Protein AF-A0A9D5G2I7-F1 (afdb_monomer_lite)

Secondary structure (DSSP, 8-state):
--HHHHHHHHHHHT-SSSSB-HHHHHHHHHHHHSS---HHHHHHHHHHHHHHHHHH-SEEEEEETTTEEEEEEGGGSS-------

Sequence (85 aa):
MSRAESALLACLLHSKSPVVTRARLRNAMFVALHRDSSDANLCVHIHNVRMKLRTVSDVDVRTFHGKGYQLYSSEHVFGSQRAEA

Radius of gyration: 15.07 Å; chains: 1; bounding box: 45×21×40 Å

Foldseek 3Di:
DDQLLVLLVVCQVPDPDQFDALVSSQVSSCVRVVDHQDSVNSVVSLVVNQVVCVVPAQWGWDDDPPTHIGIDHPPPPVPPPDDDD

pLDDT: mean 82.48, std 14.72, range [42.03, 94.06]

Structure (mmCIF, N/CA/C/O backbone):
data_AF-A0A9D5G2I7-F1
#
_entry.id   AF-A0A9D5G2I7-F1
#
loop_
_atom_site.group_PDB
_atom_site.id
_atom_site.type_symbol
_atom_site.label_atom_id
_atom_site.label_alt_id
_atom_site.label_comp_id
_atom_site.label_asym_id
_atom_site.label_entity_id
_atom_site.label_seq_id
_atom_site.pdbx_PDB_ins_code
_atom_site.Cartn_x
_atom_site.Cartn_y
_atom_site.Cartn_z
_atom_site.occupancy
_atom_site.B_iso_or_equiv
_atom_site.auth_seq_id
_atom_site.auth_comp_id
_atom_site.auth_asym_id
_atom_site.auth_atom_id
_atom_site.pdbx_PDB_model_num
ATOM 1 N N . MET A 1 1 ? 7.520 8.686 6.554 1.00 80.62 1 MET A N 1
ATOM 2 C CA . MET A 1 1 ? 7.263 7.667 5.507 1.00 80.62 1 MET A CA 1
ATOM 3 C C . MET A 1 1 ? 8.181 7.918 4.317 1.00 80.62 1 MET A C 1
ATOM 5 O O . MET A 1 1 ? 8.558 9.064 4.110 1.00 80.62 1 MET A O 1
ATOM 9 N N . SER A 1 2 ? 8.582 6.880 3.578 1.00 89.00 2 SER A N 1
ATOM 10 C CA . SER A 1 2 ? 9.345 7.016 2.322 1.00 89.00 2 SER A CA 1
ATOM 11 C C . SER A 1 2 ? 8.433 7.395 1.145 1.00 89.00 2 SER A C 1
ATOM 13 O O . SER A 1 2 ? 7.221 7.214 1.229 1.00 89.00 2 SER A O 1
ATOM 15 N N . ARG A 1 3 ? 9.000 7.864 0.017 1.00 88.25 3 ARG A N 1
ATOM 16 C CA . ARG A 1 3 ? 8.218 8.213 -1.193 1.00 88.25 3 ARG A CA 1
ATOM 17 C C . ARG A 1 3 ? 7.311 7.070 -1.666 1.00 88.25 3 ARG A C 1
ATOM 19 O O . ARG A 1 3 ? 6.158 7.311 -2.004 1.00 88.25 3 ARG A O 1
ATOM 26 N N . ALA A 1 4 ? 7.807 5.832 -1.638 1.00 89.25 4 ALA A N 1
ATOM 27 C CA . ALA A 1 4 ? 7.029 4.649 -2.003 1.00 89.25 4 ALA A CA 1
ATOM 28 C C . ALA A 1 4 ? 5.860 4.402 -1.042 1.00 89.25 4 ALA A C 1
ATOM 30 O O . ALA A 1 4 ? 4.742 4.157 -1.475 1.00 89.25 4 ALA A O 1
ATOM 31 N N . GLU A 1 5 ? 6.114 4.496 0.264 1.00 91.44 5 GLU A N 1
ATOM 32 C CA . GLU A 1 5 ? 5.098 4.301 1.305 1.00 91.44 5 GLU A CA 1
ATOM 33 C C . GLU A 1 5 ? 3.996 5.360 1.214 1.00 91.44 5 GLU A C 1
ATOM 35 O O . GLU A 1 5 ? 2.816 5.022 1.276 1.00 91.44 5 GLU A O 1
ATOM 40 N N . SER A 1 6 ? 4.372 6.624 0.996 1.00 91.69 6 SER A N 1
ATOM 41 C CA . SER A 1 6 ? 3.425 7.720 0.788 1.00 91.69 6 SER A CA 1
ATOM 42 C C . SER A 1 6 ? 2.579 7.510 -0.469 1.00 91.69 6 SER A C 1
ATOM 44 O O . SER A 1 6 ? 1.367 7.705 -0.422 1.00 91.69 6 SER A O 1
ATOM 46 N N . ALA A 1 7 ? 3.182 7.063 -1.575 1.00 91.50 7 ALA A N 1
ATOM 47 C CA . ALA A 1 7 ? 2.454 6.773 -2.809 1.00 91.50 7 ALA A CA 1
ATOM 48 C C . ALA A 1 7 ? 1.481 5.594 -2.652 1.00 91.50 7 ALA A C 1
ATOM 50 O O . ALA A 1 7 ? 0.351 5.659 -3.136 1.00 91.50 7 ALA A O 1
ATOM 51 N N . LEU A 1 8 ? 1.889 4.538 -1.940 1.00 92.31 8 LEU A N 1
ATOM 52 C CA . LEU A 1 8 ? 1.021 3.404 -1.617 1.00 92.31 8 LEU A CA 1
ATOM 53 C C . LEU A 1 8 ? -0.164 3.838 -0.755 1.00 92.31 8 LEU A C 1
ATOM 55 O O . LEU A 1 8 ? -1.303 3.512 -1.083 1.00 92.31 8 LEU A O 1
ATOM 59 N N . LEU A 1 9 ? 0.094 4.600 0.309 1.00 92.12 9 LEU A N 1
ATOM 60 C CA . LEU A 1 9 ? -0.953 5.104 1.191 1.00 92.12 9 LEU A CA 1
ATOM 61 C C . LEU A 1 9 ? -1.929 6.014 0.436 1.00 92.12 9 LEU A C 1
ATOM 63 O O . LEU A 1 9 ? -3.137 5.825 0.540 1.00 92.12 9 LEU A O 1
ATOM 67 N N . ALA A 1 10 ? -1.426 6.938 -0.386 1.00 91.94 10 ALA A N 1
ATOM 68 C CA . ALA A 1 10 ? -2.260 7.802 -1.218 1.00 91.94 10 ALA A CA 1
ATOM 69 C C . ALA A 1 10 ? -3.099 7.003 -2.228 1.00 91.94 10 ALA A C 1
ATOM 71 O O . ALA A 1 10 ? -4.258 7.336 -2.468 1.00 91.94 10 ALA A O 1
ATOM 72 N N . CYS A 1 11 ? -2.537 5.938 -2.809 1.00 92.69 11 CYS A N 1
ATOM 73 C CA . CYS A 1 11 ? -3.264 5.058 -3.721 1.00 92.69 11 CYS A CA 1
ATOM 74 C C . CYS A 1 11 ? -4.398 4.308 -3.006 1.00 92.69 11 CYS A C 1
ATOM 76 O O . CYS A 1 11 ? -5.477 4.152 -3.574 1.00 92.69 11 CYS A O 1
ATOM 78 N N . LEU A 1 12 ? -4.163 3.874 -1.765 1.00 91.94 12 LEU A N 1
ATOM 79 C CA . LEU A 1 12 ? -5.169 3.218 -0.935 1.00 91.94 12 LEU A CA 1
ATOM 80 C C . LEU A 1 12 ? -6.267 4.191 -0.476 1.00 91.94 12 LEU A C 1
ATOM 82 O O . LEU A 1 12 ? -7.438 3.833 -0.543 1.00 91.94 12 LEU A O 1
ATOM 86 N N . LEU A 1 13 ? -5.910 5.412 -0.062 1.00 90.75 13 LEU A N 1
ATOM 87 C CA . LEU A 1 13 ? -6.855 6.435 0.412 1.00 90.75 13 LEU A CA 1
ATOM 88 C C . LEU A 1 13 ? -7.760 6.972 -0.704 1.00 90.75 13 LEU A C 1
ATOM 90 O O . LEU A 1 13 ? -8.953 7.157 -0.496 1.00 90.7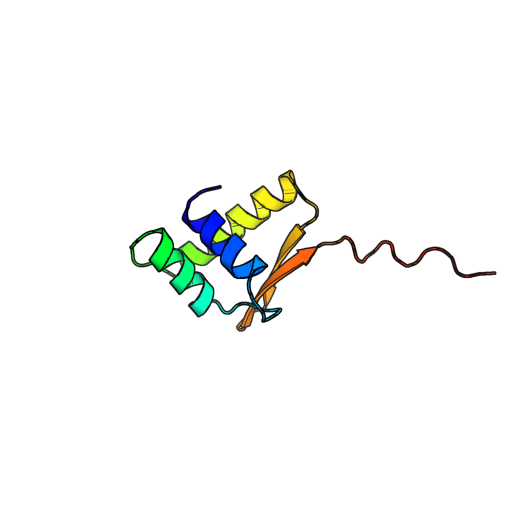5 13 LEU A O 1
ATOM 94 N N . HIS A 1 14 ? -7.207 7.210 -1.896 1.00 89.50 14 HIS A N 1
ATOM 95 C CA . HIS A 1 14 ? -7.950 7.790 -3.023 1.00 89.50 14 HIS A CA 1
ATOM 96 C C . HIS A 1 14 ? -8.544 6.738 -3.971 1.00 89.50 14 HIS A C 1
ATOM 98 O O . HIS A 1 14 ? -9.014 7.062 -5.068 1.00 89.50 14 HIS A O 1
ATOM 104 N N . SER A 1 15 ? -8.501 5.456 -3.606 1.00 86.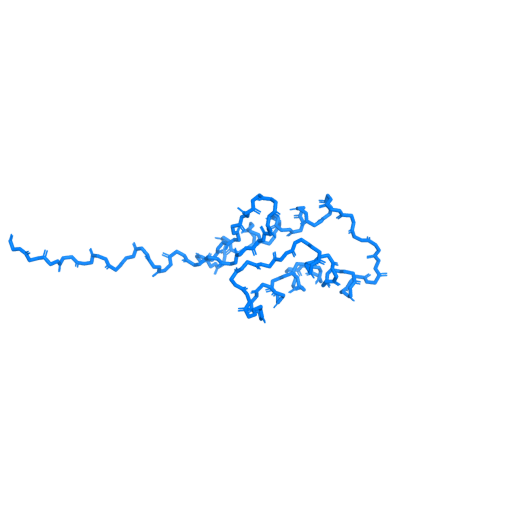88 15 SER A N 1
ATOM 105 C CA . SER A 1 15 ? -9.120 4.414 -4.417 1.00 86.88 15 SER A CA 1
ATOM 106 C C . SER A 1 15 ? -10.638 4.439 -4.261 1.00 86.88 15 SER A C 1
ATOM 108 O O . SER A 1 15 ? -11.167 4.294 -3.168 1.00 86.88 15 SER A O 1
ATOM 110 N N . LYS A 1 16 ? -11.352 4.511 -5.391 1.00 80.69 16 LYS A N 1
ATOM 111 C CA . LYS A 1 16 ? -12.806 4.273 -5.445 1.00 80.69 16 LYS A CA 1
ATOM 112 C C . LYS A 1 16 ? -13.186 2.817 -5.134 1.00 80.69 16 LYS A C 1
ATOM 114 O O . LYS A 1 16 ? -14.337 2.539 -4.831 1.00 80.69 16 LYS A O 1
ATOM 119 N N . SER A 1 17 ? -12.235 1.887 -5.263 1.00 84.62 17 SER A N 1
ATOM 120 C CA . SER A 1 17 ? -12.429 0.473 -4.934 1.00 84.62 17 SER A CA 1
ATOM 121 C C . SER A 1 17 ? -12.006 0.204 -3.488 1.00 84.62 17 SER A C 1
ATOM 123 O O . SER A 1 17 ? -10.901 0.624 -3.126 1.00 84.62 17 SER A O 1
ATOM 125 N N . PRO A 1 18 ? -12.795 -0.557 -2.704 1.00 84.62 18 PRO A N 1
ATOM 126 C CA . PRO A 1 18 ? -12.432 -0.935 -1.339 1.00 84.62 18 PRO A CA 1
ATOM 127 C C . PRO A 1 18 ? -11.162 -1.793 -1.296 1.00 84.62 18 PRO A C 1
ATOM 129 O O . PRO A 1 18 ? -10.387 -1.699 -0.352 1.00 84.62 18 PRO A O 1
ATOM 132 N N . VAL A 1 19 ? -10.914 -2.598 -2.335 1.00 92.50 19 VAL A N 1
ATOM 133 C CA . VAL A 1 19 ? -9.688 -3.394 -2.475 1.00 92.50 19 VAL A CA 1
ATOM 134 C C . VAL A 1 19 ? -8.889 -2.882 -3.669 1.00 92.50 19 VAL A C 1
ATOM 136 O O . VAL A 1 19 ? -9.378 -2.855 -4.802 1.00 92.50 19 VAL A O 1
ATOM 139 N N . VAL A 1 20 ? -7.642 -2.492 -3.419 1.00 93.50 20 VAL A N 1
ATOM 140 C CA . VAL A 1 20 ? -6.689 -2.024 -4.427 1.00 93.50 20 VAL A CA 1
ATOM 141 C C . VAL A 1 20 ? -5.794 -3.175 -4.854 1.00 93.50 20 VAL A C 1
ATOM 143 O O . VAL A 1 20 ? -5.131 -3.807 -4.030 1.00 93.50 20 VAL A O 1
ATOM 146 N N . THR A 1 21 ? -5.759 -3.452 -6.154 1.00 93.94 21 THR A N 1
ATOM 147 C CA . THR A 1 21 ? -4.988 -4.568 -6.705 1.00 93.94 21 THR A CA 1
ATOM 148 C C . THR A 1 21 ? -3.483 -4.360 -6.555 1.00 93.94 21 THR A C 1
ATOM 150 O O . THR A 1 21 ? -2.978 -3.233 -6.550 1.00 93.94 21 THR A O 1
ATOM 153 N N . ARG A 1 22 ? -2.736 -5.471 -6.503 1.00 91.25 22 ARG A N 1
ATOM 154 C CA . ARG A 1 22 ? -1.262 -5.450 -6.449 1.00 91.25 22 ARG A CA 1
ATOM 155 C C . ARG A 1 22 ? -0.666 -4.660 -7.616 1.00 91.25 22 ARG A C 1
ATOM 157 O O . ARG A 1 22 ? 0.231 -3.853 -7.412 1.00 91.25 22 ARG A O 1
ATOM 164 N N . ALA A 1 23 ? -1.204 -4.853 -8.822 1.00 90.06 23 ALA A N 1
ATOM 165 C CA . ALA A 1 23 ? -0.751 -4.168 -10.031 1.00 90.06 23 ALA A CA 1
ATOM 166 C C . ALA A 1 23 ? -0.889 -2.643 -9.920 1.00 90.06 23 ALA A C 1
ATOM 168 O O . ALA A 1 23 ? 0.042 -1.905 -10.235 1.00 90.06 23 ALA A O 1
ATOM 169 N N . ARG A 1 24 ? -2.021 -2.159 -9.397 1.00 91.56 24 ARG A N 1
ATOM 170 C CA . ARG A 1 24 ? -2.257 -0.722 -9.228 1.00 91.56 24 ARG A CA 1
ATOM 171 C C . ARG A 1 24 ? -1.300 -0.100 -8.208 1.00 91.56 24 ARG A C 1
ATOM 173 O O . ARG A 1 24 ? -0.783 0.988 -8.445 1.00 91.56 24 ARG A O 1
ATOM 180 N N . LEU A 1 25 ? -1.005 -0.813 -7.123 1.00 91.00 25 LEU A N 1
ATOM 181 C CA . LEU A 1 25 ? -0.025 -0.380 -6.123 1.00 91.00 25 LEU A CA 1
ATOM 182 C C . LEU A 1 25 ? 1.412 -0.398 -6.659 1.00 91.00 25 LEU A C 1
ATOM 184 O O . LEU A 1 25 ? 2.176 0.526 -6.384 1.00 91.00 25 LEU A O 1
ATOM 188 N N . ARG A 1 26 ? 1.772 -1.396 -7.477 1.00 90.56 26 ARG A N 1
ATOM 189 C CA . ARG A 1 26 ? 3.068 -1.424 -8.177 1.00 90.56 26 ARG A CA 1
ATOM 190 C C . ARG A 1 26 ? 3.222 -0.238 -9.119 1.00 90.56 26 ARG A C 1
ATOM 192 O O . ARG A 1 26 ? 4.266 0.401 -9.093 1.00 90.56 26 ARG A O 1
ATOM 199 N N . ASN A 1 27 ? 2.183 0.100 -9.881 1.00 90.06 27 ASN A N 1
ATOM 200 C CA . ASN A 1 27 ? 2.212 1.276 -10.750 1.00 90.06 27 ASN A CA 1
ATOM 201 C C . ASN A 1 27 ? 2.391 2.568 -9.943 1.00 90.06 27 ASN A C 1
ATOM 203 O O . ASN A 1 27 ? 3.194 3.413 -10.325 1.00 90.06 27 ASN A O 1
ATOM 207 N N . ALA A 1 28 ? 1.717 2.704 -8.796 1.00 89.25 28 ALA A N 1
ATOM 208 C CA . ALA A 1 28 ? 1.908 3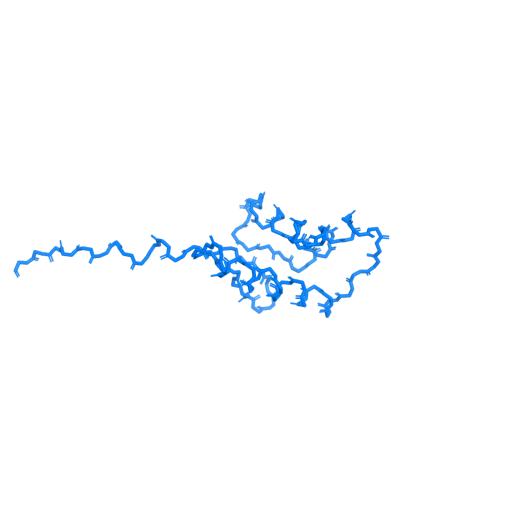.856 -7.914 1.00 89.25 28 ALA A CA 1
ATOM 209 C C . ALA A 1 28 ? 3.355 3.957 -7.394 1.00 89.25 28 ALA A C 1
ATOM 211 O O . ALA A 1 28 ? 3.945 5.037 -7.404 1.00 89.25 28 ALA A O 1
ATOM 212 N N . MET A 1 29 ? 3.958 2.832 -6.992 1.00 89.31 29 MET A N 1
ATOM 213 C CA . MET A 1 29 ? 5.367 2.797 -6.588 1.00 89.31 29 MET A CA 1
ATOM 214 C C . MET A 1 29 ? 6.322 3.110 -7.739 1.00 89.31 29 MET A C 1
ATOM 216 O O . MET A 1 29 ? 7.290 3.838 -7.530 1.00 89.31 29 MET A O 1
ATOM 220 N N . PHE A 1 30 ? 6.058 2.584 -8.936 1.00 87.69 30 PHE A N 1
ATOM 221 C CA . PHE A 1 30 ? 6.862 2.851 -10.125 1.00 87.69 30 PHE A CA 1
ATOM 222 C C . PHE A 1 30 ? 6.868 4.343 -10.454 1.00 87.69 30 PHE A C 1
ATOM 224 O O . PHE A 1 30 ? 7.937 4.918 -10.625 1.00 87.69 30 PHE A O 1
ATOM 231 N N . VAL A 1 31 ? 5.698 4.990 -10.452 1.00 86.50 31 VAL A N 1
ATOM 232 C CA . VAL A 1 31 ? 5.582 6.441 -10.672 1.00 86.50 31 VAL A CA 1
ATOM 233 C C . VAL A 1 31 ? 6.333 7.225 -9.593 1.00 86.50 31 VAL A C 1
ATOM 235 O O . VAL A 1 31 ? 7.015 8.193 -9.901 1.00 86.50 31 VAL A O 1
ATOM 238 N N . ALA A 1 32 ? 6.258 6.802 -8.330 1.00 85.50 32 ALA A N 1
ATOM 239 C CA . ALA A 1 32 ? 6.899 7.522 -7.229 1.00 85.50 32 ALA A CA 1
ATOM 240 C C . ALA A 1 32 ? 8.425 7.341 -7.159 1.00 85.50 32 ALA A C 1
ATOM 242 O O . ALA A 1 32 ? 9.134 8.228 -6.676 1.00 85.50 32 ALA A O 1
ATOM 243 N N . LEU A 1 33 ? 8.932 6.176 -7.569 1.00 82.88 33 LEU A N 1
ATOM 244 C CA . LEU A 1 33 ? 10.349 5.822 -7.470 1.00 82.88 33 LEU A CA 1
ATOM 245 C C . LEU A 1 33 ? 11.095 5.895 -8.806 1.00 82.88 33 LEU A C 1
ATOM 247 O O . LEU A 1 33 ? 12.319 5.797 -8.792 1.00 82.88 33 LEU A O 1
ATOM 251 N N . HIS A 1 34 ? 10.384 6.021 -9.931 1.00 81.81 34 HIS A N 1
ATOM 252 C CA . HIS A 1 34 ? 10.925 5.935 -11.293 1.00 81.81 34 HIS A CA 1
ATOM 253 C C . HIS A 1 34 ? 11.828 4.706 -11.516 1.00 81.81 34 HIS A C 1
ATOM 255 O O . HIS A 1 34 ? 12.836 4.775 -12.215 1.00 81.81 34 HIS A O 1
ATOM 261 N N . ARG A 1 35 ? 11.493 3.569 -10.894 1.00 76.56 35 ARG A N 1
ATOM 262 C CA . ARG A 1 35 ? 12.259 2.319 -11.006 1.00 76.56 35 ARG A CA 1
ATOM 263 C C . ARG A 1 35 ? 11.354 1.101 -10.913 1.00 76.56 35 ARG A C 1
ATOM 265 O O . ARG A 1 35 ? 10.314 1.152 -10.245 1.00 76.56 35 ARG A O 1
ATOM 272 N N . ASP A 1 36 ? 11.785 0.000 -11.528 1.00 66.62 36 ASP A N 1
ATOM 273 C CA . ASP A 1 36 ? 11.062 -1.264 -11.424 1.00 66.62 36 ASP A CA 1
ATOM 274 C C . ASP A 1 36 ? 10.928 -1.675 -9.954 1.00 66.62 36 ASP A C 1
ATOM 276 O O . ASP A 1 36 ? 11.863 -1.601 -9.150 1.00 66.62 36 ASP A O 1
ATOM 280 N N . SER A 1 37 ? 9.707 -2.034 -9.586 1.00 70.38 37 SER A N 1
ATOM 281 C CA . SER A 1 37 ? 9.348 -2.406 -8.230 1.00 70.38 37 SER A CA 1
ATOM 282 C C . SER A 1 37 ? 8.827 -3.830 -8.272 1.00 70.38 37 SER A C 1
ATOM 284 O O . SER A 1 37 ? 7.681 -4.064 -8.660 1.00 70.38 37 SER A O 1
ATOM 286 N N . SER A 1 38 ? 9.685 -4.774 -7.878 1.00 76.50 38 SER A N 1
ATOM 287 C CA . SER A 1 38 ? 9.318 -6.182 -7.739 1.00 76.50 38 SER A CA 1
ATOM 288 C C . SER A 1 38 ? 8.216 -6.370 -6.691 1.00 76.50 38 SER A C 1
ATOM 290 O O . SER A 1 38 ? 8.032 -5.560 -5.780 1.00 76.50 38 SER A O 1
ATOM 292 N N . ASP A 1 39 ? 7.490 -7.476 -6.805 1.00 73.25 39 ASP A N 1
ATOM 293 C CA . ASP A 1 39 ? 6.401 -7.842 -5.901 1.00 73.25 39 ASP A CA 1
ATOM 294 C C . ASP A 1 39 ? 6.886 -8.036 -4.446 1.00 73.25 39 ASP A C 1
ATOM 296 O O . ASP A 1 39 ? 6.205 -7.639 -3.499 1.00 73.25 39 ASP A O 1
ATOM 300 N N . ALA A 1 40 ? 8.123 -8.515 -4.267 1.00 77.19 40 ALA A N 1
ATOM 301 C CA . ALA A 1 40 ? 8.776 -8.586 -2.958 1.00 77.19 40 ALA A CA 1
ATOM 302 C C . ALA A 1 40 ? 8.945 -7.193 -2.320 1.00 77.19 40 ALA A C 1
ATOM 304 O O . ALA A 1 40 ? 8.645 -7.007 -1.139 1.00 77.19 40 ALA A O 1
ATOM 305 N N . ASN A 1 41 ? 9.333 -6.188 -3.114 1.00 84.81 41 ASN A N 1
ATOM 306 C CA . ASN A 1 41 ? 9.478 -4.811 -2.638 1.00 84.81 41 ASN A CA 1
ATOM 307 C C . ASN A 1 41 ? 8.121 -4.227 -2.229 1.00 84.81 41 ASN A C 1
ATOM 309 O O . ASN A 1 41 ? 8.035 -3.553 -1.203 1.00 84.81 41 ASN A O 1
ATOM 313 N N . LEU A 1 42 ? 7.052 -4.516 -2.983 1.00 87.81 42 LEU A N 1
ATOM 314 C CA . LEU A 1 42 ? 5.697 -4.091 -2.618 1.00 87.81 42 LEU A CA 1
ATOM 315 C C . LEU A 1 42 ? 5.305 -4.621 -1.231 1.00 87.81 42 LEU A C 1
ATOM 317 O O . LEU A 1 42 ? 4.843 -3.847 -0.394 1.00 87.81 42 LEU A O 1
ATOM 321 N N . CYS A 1 43 ? 5.510 -5.913 -0.965 1.00 89.56 43 CYS A N 1
ATOM 322 C CA . CYS A 1 43 ? 5.188 -6.512 0.333 1.00 89.56 43 CYS A CA 1
ATOM 323 C C . CYS A 1 43 ? 5.947 -5.848 1.492 1.00 89.56 43 CYS A C 1
ATOM 325 O O . CYS A 1 43 ? 5.335 -5.551 2.519 1.00 89.56 43 CYS A O 1
ATOM 327 N N . VAL A 1 44 ? 7.242 -5.562 1.314 1.00 91.25 44 VAL A N 1
ATOM 328 C CA . VAL A 1 44 ? 8.064 -4.860 2.317 1.00 91.25 44 VAL A CA 1
ATOM 329 C C . VAL A 1 44 ? 7.530 -3.453 2.577 1.00 91.25 44 VAL A C 1
ATOM 331 O O . VAL A 1 44 ? 7.341 -3.061 3.728 1.00 91.25 44 VAL A O 1
ATOM 334 N N . HIS A 1 45 ? 7.225 -2.692 1.525 1.00 92.12 45 HIS A N 1
ATOM 335 C CA . HIS A 1 45 ? 6.697 -1.341 1.698 1.00 92.12 45 HIS A CA 1
ATOM 336 C C . HIS A 1 45 ? 5.304 -1.333 2.33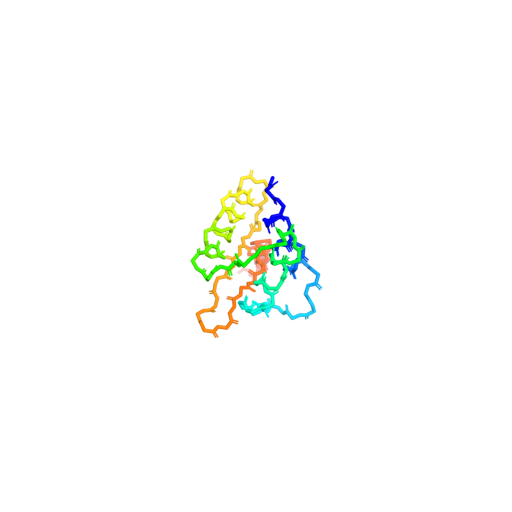5 1.00 92.12 45 HIS A C 1
ATOM 338 O O . HIS A 1 45 ? 5.047 -0.489 3.190 1.00 92.12 45 HIS A O 1
ATOM 344 N N . ILE A 1 46 ? 4.430 -2.287 2.000 1.00 92.44 46 ILE A N 1
ATOM 345 C CA . ILE A 1 46 ? 3.138 -2.443 2.680 1.00 92.44 46 ILE A CA 1
ATOM 346 C C . ILE A 1 46 ? 3.336 -2.783 4.159 1.00 92.44 46 ILE A C 1
ATOM 348 O O . ILE A 1 46 ? 2.674 -2.188 5.006 1.00 92.44 46 ILE A O 1
ATOM 352 N N . HIS A 1 47 ? 4.256 -3.691 4.493 1.00 92.94 47 HIS A N 1
ATOM 353 C CA . HIS A 1 47 ? 4.578 -3.997 5.886 1.00 92.94 47 HIS A CA 1
ATOM 354 C C . HIS A 1 47 ? 5.055 -2.746 6.642 1.00 92.94 47 HIS A C 1
ATOM 356 O O . HIS A 1 47 ? 4.534 -2.436 7.711 1.00 92.94 47 HIS A O 1
ATOM 362 N N . ASN A 1 48 ? 5.959 -1.966 6.049 1.00 92.69 48 ASN A N 1
ATOM 363 C CA . ASN A 1 48 ? 6.438 -0.721 6.650 1.00 92.69 48 ASN A CA 1
ATOM 364 C C . ASN A 1 48 ? 5.320 0.316 6.822 1.00 92.69 48 ASN A C 1
ATOM 366 O O . ASN A 1 48 ? 5.291 1.012 7.837 1.00 92.69 48 ASN A O 1
ATOM 370 N N . VAL A 1 49 ? 4.394 0.417 5.860 1.00 92.56 49 VAL A N 1
ATOM 371 C CA . VAL A 1 49 ? 3.200 1.269 5.982 1.00 92.56 49 VAL A CA 1
ATOM 372 C C . VAL A 1 49 ? 2.354 0.827 7.172 1.00 92.56 49 VAL A C 1
ATOM 374 O O . VAL A 1 49 ? 2.020 1.675 7.992 1.00 92.56 49 VAL A O 1
ATOM 377 N N . ARG A 1 50 ? 2.071 -0.473 7.326 1.00 92.62 50 ARG A N 1
ATOM 378 C CA . ARG A 1 50 ? 1.308 -1.001 8.474 1.00 92.62 50 ARG A CA 1
ATOM 379 C C . ARG A 1 50 ? 1.950 -0.647 9.803 1.00 92.62 50 ARG A C 1
ATOM 381 O O . ARG A 1 50 ? 1.279 -0.120 10.681 1.00 92.62 50 ARG A O 1
ATOM 388 N N . MET A 1 51 ? 3.248 -0.913 9.937 1.00 91.44 51 MET A N 1
ATOM 389 C CA . MET A 1 51 ? 3.974 -0.643 11.177 1.00 91.44 51 MET A CA 1
ATOM 390 C C . MET A 1 51 ? 3.916 0.842 11.539 1.00 91.44 51 MET A C 1
ATOM 392 O O . MET A 1 51 ? 3.677 1.180 12.692 1.00 91.44 51 MET A O 1
ATOM 396 N N . LYS A 1 52 ? 4.063 1.731 10.550 1.00 91.94 52 LYS A N 1
ATOM 397 C CA . LYS A 1 52 ? 3.985 3.182 10.764 1.00 91.94 52 LYS A CA 1
ATOM 398 C C . LYS A 1 52 ? 2.564 3.652 11.061 1.00 91.94 52 LYS A C 1
ATOM 400 O O . LYS A 1 52 ? 2.395 4.501 11.927 1.00 91.94 52 LYS A O 1
ATOM 405 N N . LEU A 1 53 ? 1.551 3.111 10.384 1.00 89.06 53 LEU A N 1
ATOM 406 C CA . LEU A 1 53 ? 0.157 3.467 10.650 1.00 89.06 53 LEU A CA 1
ATOM 407 C C . LEU A 1 53 ? -0.247 3.061 12.068 1.00 89.06 53 LEU A C 1
ATOM 409 O O . LEU A 1 53 ? -0.725 3.916 12.799 1.00 89.06 53 LEU A O 1
ATOM 413 N N . ARG A 1 54 ? 0.092 1.841 12.503 1.00 86.12 54 ARG A N 1
ATOM 414 C CA . ARG A 1 54 ? -0.170 1.354 13.870 1.00 86.12 54 ARG A CA 1
ATOM 415 C C . ARG A 1 54 ? 0.430 2.227 14.974 1.00 86.12 54 ARG A C 1
ATOM 417 O O . ARG A 1 54 ? -0.075 2.221 16.087 1.00 86.12 54 ARG A O 1
ATOM 424 N N . THR A 1 55 ? 1.514 2.955 14.694 1.00 85.62 55 THR A N 1
ATOM 425 C CA . THR A 1 55 ? 2.116 3.876 15.676 1.00 85.62 55 THR A CA 1
ATOM 426 C C . THR A 1 55 ? 1.412 5.225 15.780 1.00 85.62 55 THR A C 1
ATOM 428 O O . THR A 1 55 ? 1.610 5.920 16.770 1.00 85.62 55 THR A O 1
ATOM 431 N N . VAL A 1 56 ? 0.632 5.624 14.771 1.00 84.88 56 VAL A N 1
ATOM 432 C CA . VAL A 1 56 ? 0.058 6.982 14.679 1.00 84.88 56 VAL A CA 1
ATOM 433 C C . VAL A 1 56 ? -1.465 7.002 14.562 1.00 84.88 56 VAL A C 1
ATOM 435 O O . VAL A 1 56 ? -2.063 8.066 14.681 1.00 84.88 56 VAL A O 1
ATOM 438 N N . SER A 1 57 ? -2.098 5.866 14.273 1.00 82.81 57 SER A N 1
ATOM 439 C CA . SER A 1 57 ? -3.522 5.765 13.972 1.00 82.81 57 SER A CA 1
ATOM 440 C C . SER A 1 57 ? -4.027 4.336 14.192 1.00 82.81 57 SER A C 1
ATOM 442 O O . SER A 1 57 ? -3.266 3.374 14.115 1.00 82.81 57 SER A O 1
ATOM 444 N N . ASP A 1 58 ? -5.335 4.196 14.392 1.00 84.00 58 ASP A N 1
ATOM 445 C CA . ASP A 1 58 ? -6.038 2.910 14.497 1.00 84.00 58 ASP A CA 1
ATOM 446 C C . ASP A 1 58 ? -6.369 2.289 13.116 1.00 84.00 58 ASP A C 1
ATOM 448 O O . ASP A 1 58 ? -7.186 1.378 12.960 1.00 84.00 58 ASP A O 1
ATOM 452 N N . VAL A 1 59 ? -5.724 2.809 12.070 1.00 87.12 59 VAL A N 1
ATOM 453 C CA . VAL A 1 59 ? -5.858 2.347 10.691 1.00 87.12 59 VAL A CA 1
ATOM 454 C C . VAL A 1 59 ? -4.798 1.289 10.388 1.00 87.12 59 VAL A C 1
ATOM 456 O O . VAL A 1 59 ? -3.607 1.487 10.614 1.00 87.12 59 VAL A O 1
ATOM 459 N N . ASP A 1 60 ? -5.216 0.177 9.792 1.00 89.81 60 ASP A N 1
ATOM 460 C CA . ASP A 1 60 ? -4.343 -0.882 9.293 1.00 89.81 60 ASP A CA 1
ATOM 461 C C . ASP A 1 60 ? -4.607 -1.161 7.804 1.00 89.81 60 ASP A C 1
ATOM 463 O O . ASP A 1 60 ? -5.628 -0.781 7.228 1.00 89.81 60 ASP A O 1
ATOM 467 N N . VAL A 1 61 ? -3.677 -1.855 7.152 1.00 91.06 61 VAL A N 1
ATOM 468 C CA . VAL A 1 61 ? -3.831 -2.311 5.766 1.00 91.06 61 VAL A CA 1
ATOM 469 C C . VAL A 1 61 ? -4.113 -3.809 5.780 1.00 91.06 61 VAL A C 1
ATOM 471 O O . VAL A 1 61 ? -3.218 -4.588 6.087 1.00 91.06 61 VAL A O 1
ATOM 474 N N . ARG A 1 62 ? -5.295 -4.277 5.382 1.00 92.00 62 ARG A N 1
ATOM 475 C CA . ARG A 1 62 ? -5.583 -5.719 5.242 1.00 92.00 62 ARG A CA 1
ATOM 476 C C . ARG A 1 62 ? -5.091 -6.267 3.904 1.00 92.00 62 ARG A C 1
ATOM 478 O O . ARG A 1 62 ? -5.192 -5.596 2.880 1.00 92.00 62 ARG A O 1
ATOM 485 N N . THR A 1 63 ? -4.563 -7.495 3.912 1.00 93.12 63 THR A N 1
ATOM 486 C CA . THR A 1 63 ? -4.259 -8.250 2.682 1.00 93.12 63 THR A CA 1
ATOM 487 C C . THR A 1 63 ? -5.456 -9.115 2.312 1.00 93.12 63 THR A C 1
ATOM 489 O O . THR A 1 63 ? -5.929 -9.891 3.136 1.00 93.12 63 THR A O 1
ATOM 492 N N . PHE A 1 64 ? -5.868 -9.065 1.050 1.00 91.50 64 PHE A N 1
ATOM 493 C CA . PHE A 1 64 ? -6.758 -10.047 0.442 1.00 91.50 64 PHE A CA 1
ATOM 494 C C . PHE A 1 64 ? -5.952 -10.889 -0.545 1.00 91.50 64 PHE A C 1
ATOM 496 O O . PHE A 1 64 ? -5.582 -10.413 -1.623 1.00 91.50 64 PHE A O 1
ATOM 503 N N . HIS A 1 65 ? -5.648 -12.133 -0.167 1.00 86.06 65 HIS A N 1
ATOM 504 C CA . HIS A 1 65 ? -4.846 -13.049 -0.981 1.00 86.06 65 HIS A CA 1
ATOM 505 C C . HIS A 1 65 ? -5.437 -13.195 -2.391 1.00 86.06 65 HIS A C 1
ATOM 507 O O . HIS A 1 65 ? -6.640 -13.380 -2.559 1.00 86.06 65 HIS A O 1
ATOM 513 N N . GLY A 1 66 ? -4.589 -13.024 -3.409 1.00 85.94 66 GLY A N 1
ATOM 514 C CA . GLY A 1 66 ? -4.989 -13.049 -4.821 1.00 85.94 66 GLY A CA 1
ATOM 515 C C . GLY A 1 66 ? -5.776 -11.827 -5.319 1.00 85.94 66 GLY A C 1
ATOM 516 O O . GLY A 1 66 ? -5.973 -11.703 -6.521 1.00 85.94 66 GLY A O 1
ATOM 517 N N . LYS A 1 67 ? -6.192 -10.902 -4.441 1.00 89.69 67 LYS A N 1
ATOM 518 C CA . LYS A 1 67 ? -7.012 -9.733 -4.815 1.00 89.69 67 LYS A CA 1
ATOM 519 C C . LYS A 1 67 ? -6.267 -8.410 -4.657 1.00 89.69 67 LYS A C 1
ATOM 521 O O . LYS A 1 67 ? -6.235 -7.612 -5.591 1.00 89.69 67 LYS A O 1
ATOM 526 N N . GLY A 1 68 ? -5.637 -8.168 -3.507 1.00 92.94 68 GLY A N 1
ATOM 527 C CA . GLY A 1 68 ? -4.979 -6.889 -3.245 1.00 92.94 68 GLY A CA 1
ATOM 528 C C . GLY A 1 68 ? -4.948 -6.486 -1.777 1.00 92.94 68 GLY A C 1
ATOM 529 O O . GLY A 1 68 ? -4.806 -7.333 -0.897 1.00 92.94 68 GLY A O 1
ATOM 530 N N . TYR A 1 69 ? -5.058 -5.184 -1.532 1.00 94.06 69 TYR A N 1
ATOM 531 C CA . TYR A 1 69 ? -4.938 -4.572 -0.213 1.00 94.06 69 TYR A CA 1
ATOM 532 C C . TYR A 1 69 ? -6.042 -3.542 0.025 1.00 94.06 69 TYR A C 1
ATOM 534 O O . TYR A 1 69 ? -6.512 -2.909 -0.917 1.00 94.06 69 TYR A O 1
ATOM 542 N N . GLN A 1 70 ? -6.435 -3.360 1.279 1.00 93.50 70 GLN A N 1
ATOM 543 C CA . GLN A 1 70 ? -7.489 -2.430 1.687 1.00 93.50 70 GLN A CA 1
ATOM 544 C C . GLN A 1 70 ? -7.071 -1.701 2.961 1.00 93.50 70 GLN A C 1
ATOM 546 O O . GLN A 1 70 ? -6.538 -2.339 3.867 1.00 93.50 70 GLN A O 1
ATOM 551 N N . LEU A 1 71 ? -7.349 -0.400 3.054 1.00 91.50 71 LEU A N 1
ATOM 552 C CA . LEU A 1 71 ? -7.293 0.309 4.333 1.00 91.50 71 LEU A CA 1
ATOM 553 C C . LEU A 1 71 ? -8.518 -0.036 5.177 1.00 91.50 71 LEU A C 1
ATOM 555 O O . LEU A 1 71 ? -9.643 -0.061 4.682 1.00 91.50 71 LEU A O 1
ATOM 559 N N . TYR A 1 72 ? -8.281 -0.296 6.452 1.00 87.12 72 TYR A N 1
ATOM 560 C CA . TYR A 1 72 ? -9.285 -0.655 7.438 1.00 87.12 72 TYR A CA 1
ATOM 561 C C . TYR A 1 72 ? -9.037 0.181 8.695 1.00 87.12 72 TYR A C 1
ATOM 563 O O . TYR A 1 72 ? -7.938 0.124 9.232 1.00 87.12 72 TYR A O 1
ATOM 571 N N . SER A 1 73 ? -10.032 0.933 9.161 1.00 83.62 73 SER A N 1
ATOM 572 C CA . SER A 1 73 ? -10.005 1.575 10.484 1.00 83.62 73 SER A CA 1
ATOM 573 C C . SER A 1 73 ? -10.777 0.698 11.465 1.00 83.62 73 SER A C 1
ATOM 575 O O . SER A 1 73 ? -11.872 0.240 11.120 1.00 83.62 73 SER A O 1
ATOM 577 N N . SER A 1 74 ? -10.238 0.442 12.661 1.00 67.31 74 SER A N 1
ATOM 578 C CA . SER A 1 74 ? -10.977 -0.304 13.691 1.00 67.31 74 SER A CA 1
ATOM 579 C C . SER A 1 74 ? -12.016 0.549 14.442 1.00 67.31 74 SER A C 1
ATOM 581 O O . SER A 1 74 ? -12.710 0.037 15.323 1.00 67.31 74 SER A O 1
ATOM 583 N N . GLU A 1 75 ? -12.258 1.789 14.002 1.00 57.97 75 GLU A N 1
ATOM 584 C CA . GLU A 1 75 ? -13.299 2.683 14.536 1.00 57.97 75 GLU A CA 1
ATOM 585 C C . GLU A 1 75 ? -14.752 2.205 14.304 1.00 57.97 75 GLU A C 1
ATOM 587 O O . GLU A 1 75 ? -15.698 2.842 14.756 1.00 57.97 75 GLU A O 1
ATOM 592 N N . HIS A 1 76 ? -14.964 1.046 13.670 1.00 47.41 76 HIS A N 1
ATOM 593 C CA . HIS A 1 76 ? -16.281 0.412 13.503 1.00 47.41 76 HIS A CA 1
ATOM 594 C C . HIS A 1 76 ? -16.514 -0.824 14.400 1.00 47.41 76 HIS A C 1
ATOM 596 O O . HIS A 1 76 ? -17.353 -1.666 14.079 1.00 47.41 76 HIS A O 1
ATOM 602 N N . VAL A 1 77 ? -15.816 -0.948 15.540 1.00 47.50 77 VAL A N 1
ATOM 603 C CA . VAL A 1 77 ? -16.097 -1.992 16.560 1.00 47.50 77 VAL A CA 1
ATOM 604 C C . VAL A 1 77 ? -16.248 -1.409 17.977 1.00 47.50 77 VAL A C 1
ATOM 606 O O . VAL A 1 77 ? -15.876 -2.025 18.964 1.00 47.50 77 VAL A O 1
ATOM 609 N N . PHE A 1 78 ? -16.836 -0.215 18.098 1.00 42.97 78 PHE A N 1
ATOM 610 C CA . PHE A 1 78 ? -17.425 0.277 19.359 1.00 42.97 78 PHE A CA 1
ATOM 611 C C . PHE A 1 78 ? -18.839 0.856 19.145 1.00 42.97 78 PHE A C 1
ATOM 613 O O . PHE A 1 78 ? -19.284 1.770 19.831 1.00 42.97 78 PHE A O 1
ATOM 620 N N . GLY A 1 79 ? -19.564 0.280 18.180 1.00 42.78 79 GLY A N 1
ATOM 621 C CA . GLY A 1 79 ? -20.963 0.579 17.854 1.00 42.78 79 GLY A CA 1
ATOM 622 C C . GLY A 1 79 ? -21.955 -0.498 18.306 1.00 42.78 79 GLY A C 1
ATOM 623 O O . GLY A 1 79 ? -22.984 -0.686 17.670 1.00 42.78 79 GLY A O 1
ATOM 624 N N . SER A 1 80 ? -21.659 -1.232 19.378 1.00 47.56 80 SER A N 1
ATOM 625 C CA . SER A 1 80 ? -22.678 -1.981 20.127 1.00 47.56 80 SER A CA 1
ATOM 626 C C . SER A 1 80 ? -22.629 -1.536 21.581 1.00 47.56 80 SER A C 1
ATOM 628 O O . SER A 1 80 ? -22.325 -2.297 22.495 1.00 47.56 80 SER A O 1
ATOM 630 N N . GLN A 1 81 ? -22.895 -0.244 21.786 1.00 47.50 81 GLN A N 1
ATOM 631 C CA . GLN A 1 81 ? -23.488 0.176 23.044 1.00 47.50 81 GLN A CA 1
ATOM 632 C C . GLN A 1 81 ? -24.827 -0.551 23.163 1.00 47.50 81 GLN A C 1
ATOM 634 O O . GLN A 1 81 ? -25.652 -0.474 22.258 1.00 47.50 81 GLN A O 1
ATOM 639 N N . ARG A 1 82 ? -24.981 -1.286 24.266 1.00 50.72 82 ARG A N 1
ATOM 640 C CA . ARG A 1 82 ? -26.194 -1.303 25.087 1.00 50.72 82 ARG A CA 1
ATOM 641 C C . ARG A 1 82 ? -27.483 -0.936 24.329 1.00 50.72 82 ARG A C 1
ATOM 643 O O . ARG A 1 82 ? -27.843 0.232 24.272 1.00 50.72 82 ARG A O 1
ATOM 650 N N . ALA A 1 83 ? -28.189 -1.949 23.847 1.00 43.97 83 ALA A N 1
ATOM 651 C CA . ALA A 1 83 ? -29.648 -1.959 23.861 1.00 43.97 83 ALA A CA 1
ATOM 652 C C . ALA A 1 83 ? -30.006 -3.033 24.905 1.00 43.97 83 ALA A C 1
ATOM 654 O O . ALA A 1 83 ? -29.536 -4.161 24.778 1.00 43.97 83 ALA A O 1
ATOM 655 N N . GLU A 1 84 ? -30.4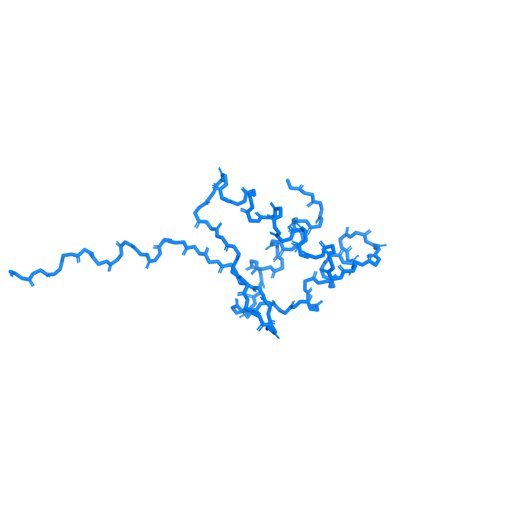25 -2.633 26.112 1.00 51.62 84 GLU A N 1
ATOM 656 C CA . GLU A 1 84 ? -31.843 -2.660 26.534 1.00 51.62 84 GLU A CA 1
ATOM 657 C C . GLU A 1 84 ? -32.354 -4.117 26.549 1.00 51.62 84 GLU A C 1
ATOM 659 O O . GLU A 1 84 ? -32.407 -4.749 25.503 1.00 51.62 84 GLU A O 1
ATOM 664 N N . ALA A 1 85 ? -32.700 -4.764 27.663 1.00 42.03 85 ALA A N 1
ATOM 665 C CA . ALA A 1 85 ? -33.113 -4.348 29.001 1.00 42.03 85 ALA A CA 1
ATOM 666 C C . ALA A 1 85 ? -32.806 -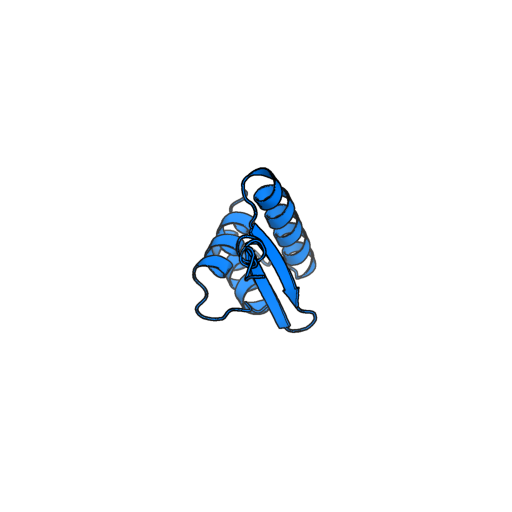5.475 30.011 1.00 42.03 85 ALA A C 1
ATOM 668 O O . ALA A 1 85 ? -32.616 -6.630 29.561 1.00 42.03 85 ALA A O 1
#